Protein AF-A0A8F9TY34-F1 (afdb_monomer_lite)

Sequence (129 aa):
MSSLCPMVASPWADAILIYRRMVMLRLLGRASEAARLEHTAWTPAIAAAHAHGGEDDELAALQHTEDERLATASVVADLVAARLPAAPSQPLVPASSPPPPPARPVGGDINIADMIDSMLAGQRAARTS

pLDDT: mean 78.31, std 17.16, range [40.88, 97.25]

Secondary structure (DSSP, 8-state):
----------TTHHHHHHHHHHHHHHHTT-HHHHHHHIIIIIHHHHHHHHHTT--HHHHHHHHHHHHHHHHHHHHHHHHHHTTS-------------PPPPPPPP------HHHHHHHHHHHHHHTT--

Structure (mmCIF, N/CA/C/O backbone):
data_AF-A0A8F9TY34-F1
#
_entry.id   AF-A0A8F9TY34-F1
#
loop_
_atom_site.group_PDB
_atom_site.id
_atom_site.type_symbol
_atom_site.label_atom_id
_atom_site.label_alt_id
_atom_site.label_comp_id
_atom_site.label_asym_id
_atom_site.label_entity_id
_atom_site.label_seq_id
_atom_site.pdbx_PDB_ins_code
_atom_site.Cartn_x
_atom_site.Cartn_y
_atom_site.Cartn_z
_atom_site.occupancy
_atom_site.B_iso_o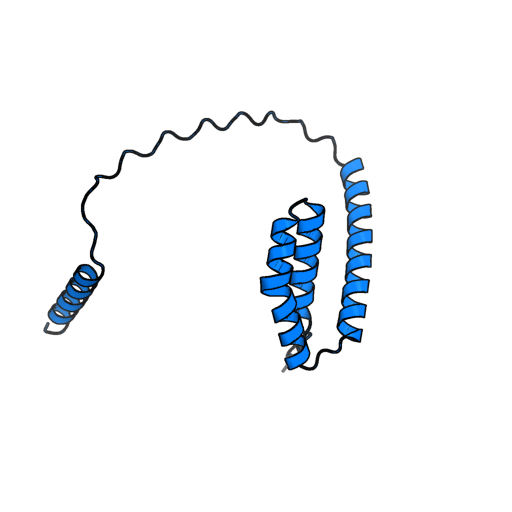r_equiv
_atom_site.auth_seq_id
_atom_site.auth_comp_id
_atom_site.auth_asym_id
_atom_site.auth_atom_id
_atom_site.pdbx_PDB_model_num
ATOM 1 N N . MET A 1 1 ? 30.061 -25.875 -0.868 1.00 46.72 1 MET A N 1
ATOM 2 C CA . MET A 1 1 ? 30.040 -24.452 -1.266 1.00 46.72 1 MET A CA 1
ATOM 3 C C . MET A 1 1 ? 28.627 -24.149 -1.735 1.00 46.72 1 MET A C 1
ATOM 5 O O . MET A 1 1 ? 28.299 -24.438 -2.877 1.00 46.72 1 MET A O 1
ATOM 9 N N . SER A 1 2 ? 27.754 -23.720 -0.823 1.00 48.50 2 SER A N 1
ATOM 10 C CA . SER A 1 2 ? 26.357 -23.426 -1.154 1.00 48.50 2 SER A CA 1
ATOM 11 C C . SER A 1 2 ? 26.295 -22.045 -1.789 1.00 48.50 2 SER A C 1
ATOM 13 O O . SER A 1 2 ? 26.539 -21.042 -1.124 1.00 48.50 2 SER A O 1
ATOM 15 N N . SER A 1 3 ? 26.033 -22.019 -3.091 1.00 47.75 3 SER A N 1
ATOM 16 C CA . SER A 1 3 ? 25.792 -20.798 -3.846 1.00 47.75 3 SER A CA 1
ATOM 17 C C . SER A 1 3 ? 24.466 -20.204 -3.372 1.00 47.75 3 SER A C 1
ATOM 19 O O . SER A 1 3 ? 23.400 -20.720 -3.706 1.00 47.75 3 SER A O 1
ATOM 21 N N . LEU A 1 4 ? 24.527 -19.157 -2.547 1.00 50.56 4 LEU A N 1
ATOM 22 C CA . LEU A 1 4 ? 23.383 -18.293 -2.272 1.00 50.56 4 LEU A CA 1
ATOM 23 C C . LEU A 1 4 ? 23.038 -17.610 -3.597 1.00 50.56 4 LEU A C 1
ATOM 25 O O . LEU A 1 4 ? 23.677 -16.631 -3.977 1.00 50.56 4 LEU A O 1
ATOM 29 N N . CYS A 1 5 ? 22.086 -18.173 -4.345 1.00 40.88 5 CYS A N 1
ATOM 30 C CA . CYS A 1 5 ? 21.474 -17.452 -5.452 1.00 40.88 5 CYS A CA 1
ATOM 31 C C . CYS A 1 5 ? 20.955 -16.127 -4.882 1.00 40.88 5 CYS A C 1
ATOM 33 O O . CYS A 1 5 ? 20.218 -16.168 -3.891 1.00 40.88 5 CYS A O 1
ATOM 35 N N . PRO A 1 6 ? 21.328 -14.965 -5.442 1.00 50.06 6 PRO A N 1
ATOM 36 C CA . PRO A 1 6 ? 20.658 -13.735 -5.073 1.00 50.06 6 PRO A CA 1
ATOM 37 C C . PRO A 1 6 ? 19.182 -13.943 -5.419 1.00 50.06 6 PRO A C 1
ATOM 39 O O . PRO A 1 6 ? 18.849 -14.163 -6.582 1.00 50.06 6 PRO A O 1
ATOM 42 N N . MET A 1 7 ? 18.302 -13.957 -4.412 1.00 54.25 7 MET A N 1
ATOM 43 C CA . MET A 1 7 ? 16.879 -13.743 -4.658 1.00 54.25 7 MET A CA 1
ATOM 44 C C . MET A 1 7 ? 16.814 -12.403 -5.377 1.00 54.25 7 MET A C 1
ATOM 46 O O . MET A 1 7 ? 17.034 -11.363 -4.757 1.00 54.25 7 MET A O 1
ATOM 50 N N . VAL A 1 8 ? 16.609 -12.433 -6.691 1.00 60.19 8 VAL A N 1
ATOM 51 C CA . VAL A 1 8 ? 16.301 -11.225 -7.440 1.00 60.19 8 VAL A CA 1
ATOM 52 C C . VAL A 1 8 ? 14.989 -10.743 -6.842 1.00 60.19 8 VAL A C 1
ATOM 54 O O . VAL A 1 8 ? 13.963 -11.413 -6.965 1.00 60.19 8 VAL A O 1
ATOM 57 N N . ALA A 1 9 ? 15.059 -9.666 -6.063 1.00 73.38 9 ALA A N 1
ATOM 58 C CA . ALA A 1 9 ? 13.879 -9.073 -5.466 1.00 73.38 9 ALA A CA 1
ATOM 59 C C . ALA A 1 9 ? 12.930 -8.688 -6.606 1.00 73.38 9 ALA A C 1
ATOM 61 O O . ALA A 1 9 ? 13.377 -8.114 -7.600 1.00 73.38 9 ALA A O 1
ATOM 62 N N . SER A 1 10 ? 11.648 -9.047 -6.481 1.00 85.38 10 SER A N 1
ATOM 63 C CA . SER A 1 10 ? 10.637 -8.666 -7.472 1.00 85.38 10 SER A CA 1
ATOM 64 C C . SER A 1 10 ? 10.700 -7.150 -7.699 1.00 85.38 10 SER A C 1
ATOM 66 O O . SER A 1 10 ? 10.779 -6.407 -6.712 1.00 85.38 10 SER A O 1
ATOM 68 N N . PRO A 1 11 ? 10.632 -6.677 -8.958 1.00 90.62 11 PRO A N 1
ATOM 69 C CA . PRO A 1 11 ? 10.634 -5.246 -9.260 1.00 90.62 11 PRO A CA 1
ATOM 70 C C . PRO A 1 11 ? 9.462 -4.512 -8.585 1.00 90.62 11 PRO A C 1
ATOM 72 O O . PRO A 1 11 ? 9.547 -3.313 -8.333 1.00 90.62 11 PRO A O 1
ATOM 75 N N . TRP A 1 12 ? 8.401 -5.237 -8.215 1.00 94.00 12 TRP A N 1
ATOM 76 C CA . TRP A 1 12 ? 7.200 -4.712 -7.566 1.00 94.00 12 TRP A CA 1
ATOM 77 C C . TRP A 1 12 ? 7.223 -4.752 -6.037 1.00 94.00 12 TRP A C 1
ATOM 79 O O . TRP A 1 12 ? 6.240 -4.355 -5.409 1.00 94.00 12 TRP A O 1
ATOM 89 N N . ALA A 1 13 ? 8.306 -5.222 -5.409 1.00 91.81 13 ALA A N 1
ATOM 90 C CA . ALA A 1 13 ? 8.358 -5.397 -3.957 1.00 91.81 13 ALA A CA 1
ATOM 91 C C . ALA A 1 13 ? 8.013 -4.102 -3.197 1.00 91.81 13 ALA A C 1
ATOM 93 O O . ALA A 1 13 ? 7.167 -4.112 -2.296 1.00 91.81 13 ALA A O 1
ATOM 94 N N . ASP A 1 14 ? 8.602 -2.978 -3.609 1.00 92.75 14 ASP A N 1
ATOM 95 C CA . ASP A 1 14 ? 8.354 -1.673 -2.993 1.00 92.75 14 ASP A CA 1
ATOM 96 C C . ASP A 1 14 ? 6.933 -1.174 -3.264 1.00 92.75 14 ASP A C 1
ATOM 98 O O . ASP A 1 14 ? 6.253 -0.713 -2.342 1.00 92.75 14 ASP A O 1
ATOM 102 N N . ALA A 1 15 ? 6.450 -1.324 -4.502 1.00 94.25 15 ALA A N 1
ATOM 103 C CA . ALA A 1 15 ? 5.086 -0.961 -4.869 1.00 94.25 15 ALA A CA 1
ATOM 104 C C . ALA A 1 15 ? 4.082 -1.700 -3.970 1.00 94.25 15 ALA A C 1
ATOM 106 O O . ALA A 1 15 ? 3.239 -1.070 -3.333 1.00 94.25 15 ALA A O 1
ATOM 107 N N . ILE A 1 16 ? 4.225 -3.014 -3.796 1.00 93.88 16 ILE A N 1
ATOM 108 C CA . ILE A 1 16 ? 3.305 -3.807 -2.972 1.00 93.88 16 ILE A CA 1
ATOM 109 C C . ILE A 1 16 ? 3.318 -3.398 -1.498 1.00 93.88 16 ILE A C 1
ATOM 111 O O . ILE A 1 16 ? 2.259 -3.327 -0.868 1.00 93.88 16 ILE A O 1
ATOM 115 N N . LEU A 1 17 ? 4.476 -3.064 -0.926 1.00 92.75 17 LEU A N 1
ATOM 116 C CA . LEU A 1 17 ? 4.536 -2.542 0.443 1.00 92.75 17 LEU A CA 1
ATOM 117 C C . LEU A 1 17 ? 3.800 -1.203 0.581 1.00 92.75 17 LEU A C 1
ATOM 119 O O . LEU A 1 17 ? 3.080 -0.982 1.561 1.00 92.75 17 LEU A O 1
ATOM 123 N N . ILE A 1 18 ? 3.951 -0.325 -0.409 1.00 95.56 18 ILE A N 1
ATOM 124 C CA . ILE A 1 18 ? 3.279 0.975 -0.457 1.00 95.56 18 ILE A CA 1
ATOM 125 C C . ILE A 1 18 ? 1.766 0.786 -0.612 1.00 95.56 18 ILE A C 1
ATOM 127 O O . ILE A 1 18 ? 1.006 1.384 0.150 1.00 95.56 18 ILE A O 1
ATOM 131 N N . TYR A 1 19 ? 1.331 -0.101 -1.509 1.00 94.44 19 TYR A N 1
ATOM 132 C CA . TYR A 1 19 ? -0.073 -0.449 -1.715 1.00 94.44 19 TYR A CA 1
ATOM 133 C C . TYR A 1 19 ? -0.732 -0.938 -0.420 1.00 94.44 19 TYR A C 1
ATOM 135 O O . TYR A 1 19 ? -1.720 -0.357 0.036 1.00 94.44 19 TYR A O 1
ATOM 143 N N . ARG A 1 20 ? -0.127 -1.929 0.251 1.00 93.50 20 ARG A N 1
ATOM 144 C CA . ARG A 1 20 ? -0.605 -2.442 1.548 1.00 93.50 20 ARG A CA 1
ATOM 145 C C . ARG A 1 20 ? -0.750 -1.326 2.580 1.00 93.50 20 ARG A C 1
ATOM 147 O O . ARG A 1 20 ? -1.759 -1.242 3.280 1.00 93.50 20 ARG A O 1
ATOM 154 N N . ARG A 1 21 ? 0.246 -0.438 2.671 1.00 95.31 21 ARG A N 1
ATOM 155 C CA . ARG A 1 21 ? 0.209 0.706 3.591 1.00 95.31 21 ARG A CA 1
ATOM 156 C C . ARG A 1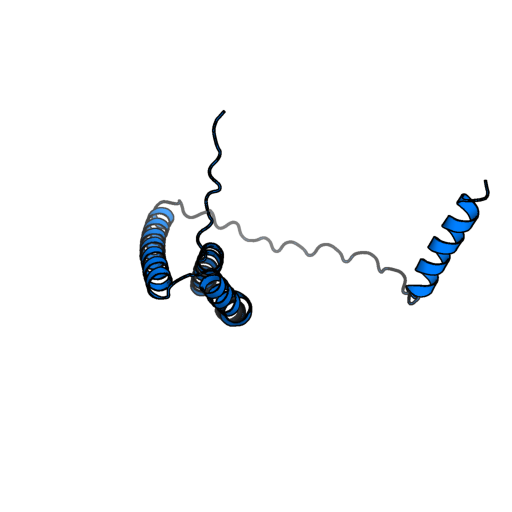 21 ? -0.928 1.670 3.251 1.00 95.31 21 ARG A C 1
ATOM 158 O O . ARG A 1 21 ? -1.599 2.134 4.170 1.00 95.31 21 ARG A O 1
ATOM 165 N N . MET A 1 22 ? -1.162 1.967 1.973 1.00 95.81 22 MET A N 1
ATOM 166 C CA . MET A 1 22 ? -2.279 2.815 1.541 1.00 95.81 22 MET A CA 1
ATOM 167 C C . MET A 1 22 ? -3.622 2.216 1.941 1.00 95.81 22 MET A C 1
ATOM 169 O O . MET A 1 22 ? -4.453 2.931 2.501 1.00 95.81 22 MET A O 1
ATOM 173 N N . VAL A 1 23 ? -3.823 0.916 1.708 1.00 92.56 23 VAL A N 1
ATOM 174 C CA . VAL A 1 23 ? -5.071 0.242 2.086 1.00 92.56 23 VAL A CA 1
ATOM 175 C C . VAL A 1 23 ? -5.280 0.297 3.598 1.00 92.56 23 VAL A C 1
ATOM 177 O O . VAL A 1 23 ? -6.332 0.745 4.049 1.00 92.56 23 VAL A O 1
ATOM 180 N N . MET A 1 24 ? -4.262 -0.036 4.393 1.00 91.50 24 MET A N 1
ATOM 181 C CA . MET A 1 24 ? -4.350 0.051 5.855 1.00 91.50 24 MET A CA 1
ATOM 182 C C . MET A 1 24 ? -4.666 1.469 6.343 1.00 91.50 24 MET A C 1
ATOM 184 O O . MET A 1 24 ? -5.484 1.650 7.240 1.00 91.50 24 MET A O 1
ATOM 188 N N . LEU A 1 25 ? -4.061 2.498 5.745 1.00 95.00 25 LEU A N 1
ATOM 189 C CA . LEU A 1 25 ? -4.365 3.888 6.087 1.00 95.00 25 LEU A CA 1
ATOM 190 C C . LEU A 1 25 ? 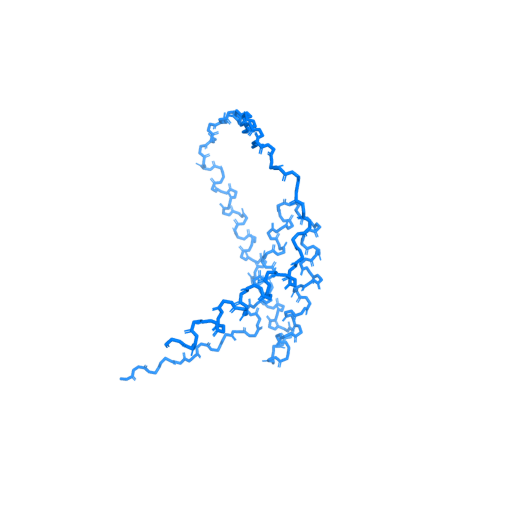-5.818 4.255 5.771 1.00 95.00 25 LEU A C 1
ATOM 192 O O . LEU A 1 25 ? -6.446 4.951 6.569 1.00 95.00 25 LEU A O 1
ATOM 196 N N . ARG A 1 26 ? -6.362 3.775 4.647 1.00 93.75 26 ARG A N 1
ATOM 197 C CA . ARG A 1 26 ? -7.774 3.973 4.288 1.00 93.75 26 ARG A CA 1
ATOM 198 C C . ARG A 1 26 ? -8.701 3.268 5.281 1.00 93.75 26 ARG A C 1
ATOM 200 O O . ARG A 1 26 ? -9.631 3.902 5.767 1.00 93.75 26 ARG A O 1
ATOM 207 N N . LEU A 1 27 ? -8.397 2.024 5.654 1.00 88.56 27 LEU A N 1
ATOM 208 C CA . LEU A 1 27 ? -9.160 1.262 6.654 1.00 88.56 27 LEU A CA 1
ATOM 209 C C . LEU A 1 27 ? -9.162 1.936 8.037 1.00 88.56 27 LEU A C 1
ATOM 211 O O . LEU A 1 27 ? -10.170 1.915 8.733 1.00 88.56 27 LEU A O 1
ATOM 215 N N . LEU A 1 28 ? -8.065 2.599 8.415 1.00 91.62 28 LEU A N 1
ATOM 216 C CA . LEU A 1 28 ? -7.949 3.360 9.666 1.00 91.62 28 LEU A CA 1
ATOM 217 C C . LEU A 1 28 ? -8.549 4.780 9.589 1.00 91.62 28 LEU A C 1
ATOM 219 O O . LEU A 1 28 ? -8.340 5.583 10.499 1.00 91.62 28 LEU A O 1
ATOM 223 N N . GLY A 1 29 ? -9.235 5.138 8.497 1.00 94.69 29 GLY 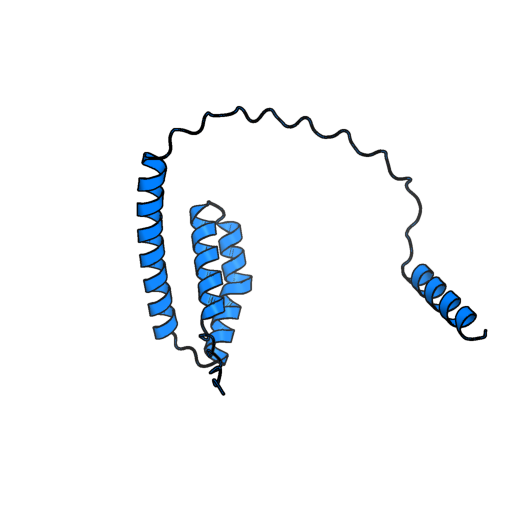A N 1
ATOM 224 C CA . GLY A 1 29 ? -9.836 6.463 8.304 1.00 94.69 29 GLY A CA 1
ATOM 225 C C . GLY A 1 29 ? -8.835 7.587 8.000 1.00 94.69 29 GLY A C 1
ATOM 226 O O . GLY A 1 29 ? -9.202 8.759 7.959 1.00 94.69 29 GLY A O 1
ATOM 227 N N . ARG A 1 30 ? -7.562 7.266 7.743 1.00 97.25 30 ARG A N 1
ATOM 228 C CA . ARG A 1 30 ? -6.495 8.230 7.427 1.00 97.25 30 ARG A CA 1
ATOM 229 C C . ARG A 1 30 ? -6.394 8.492 5.920 1.00 97.25 30 ARG A C 1
ATOM 231 O O . ARG A 1 30 ? -5.320 8.374 5.329 1.00 97.25 30 ARG A O 1
ATOM 238 N N . ALA A 1 31 ? -7.507 8.874 5.295 1.00 95.06 31 ALA A N 1
ATOM 239 C CA . ALA A 1 31 ? -7.603 9.041 3.842 1.00 95.06 31 ALA A CA 1
ATOM 240 C C . ALA A 1 31 ? -6.599 10.063 3.272 1.00 95.06 31 ALA A C 1
ATOM 242 O O . ALA A 1 31 ? -5.969 9.800 2.250 1.00 95.06 31 ALA A O 1
ATOM 243 N N . SER A 1 32 ? -6.376 11.186 3.960 1.00 96.94 32 SER A N 1
ATOM 244 C CA . SER A 1 32 ? -5.434 12.232 3.526 1.00 96.94 32 SER A CA 1
ATOM 245 C C . SER A 1 32 ? -3.981 11.743 3.506 1.00 96.94 32 SER A C 1
ATOM 247 O O . SER A 1 32 ? -3.203 12.115 2.633 1.00 96.94 32 SER A O 1
ATOM 249 N N . GLU A 1 33 ? -3.613 10.887 4.464 1.00 96.50 33 GLU A N 1
ATOM 250 C CA . GLU A 1 33 ? -2.290 10.259 4.515 1.00 96.50 33 GLU A CA 1
ATOM 251 C C . GLU A 1 33 ? -2.115 9.270 3.361 1.00 96.50 33 GLU A C 1
ATOM 253 O O . GLU A 1 33 ? -1.069 9.263 2.717 1.00 96.50 33 GLU A O 1
ATOM 258 N N . ALA A 1 34 ? -3.144 8.461 3.085 1.00 96.75 34 ALA A N 1
ATOM 259 C CA . ALA A 1 34 ? -3.135 7.521 1.970 1.00 96.75 34 ALA A CA 1
ATOM 260 C C . ALA A 1 34 ? -3.002 8.248 0.623 1.00 96.75 34 ALA A C 1
ATOM 262 O O . ALA A 1 34 ? -2.165 7.859 -0.184 1.00 96.75 34 ALA A O 1
ATOM 263 N N . ALA A 1 35 ? -3.754 9.336 0.421 1.00 95.06 35 ALA A N 1
ATOM 264 C CA . ALA A 1 35 ? -3.670 10.162 -0.784 1.00 95.06 35 ALA A CA 1
ATOM 265 C C . ALA A 1 35 ? -2.284 10.805 -0.945 1.00 95.06 35 ALA A C 1
ATOM 267 O O . ALA A 1 35 ? -1.726 10.836 -2.038 1.00 95.06 35 ALA A O 1
ATOM 268 N N . ARG A 1 36 ? -1.671 11.270 0.153 1.00 96.88 36 ARG A N 1
ATOM 269 C CA . ARG A 1 36 ? -0.292 11.769 0.094 1.00 96.88 36 ARG A CA 1
ATOM 270 C C . ARG A 1 36 ? 0.669 10.665 -0.342 1.00 96.88 36 ARG A C 1
ATOM 272 O O . ARG A 1 36 ? 1.487 10.901 -1.222 1.00 96.88 36 ARG A O 1
ATOM 279 N N . LEU A 1 37 ? 0.550 9.473 0.244 1.00 96.50 37 LEU A N 1
ATOM 280 C CA . LEU A 1 37 ? 1.405 8.329 -0.081 1.00 96.50 37 LEU A CA 1
ATOM 281 C C . LEU A 1 37 ? 1.269 7.901 -1.554 1.00 96.50 37 LEU A C 1
ATOM 283 O O . LEU A 1 37 ? 2.271 7.568 -2.186 1.00 96.50 37 LEU A O 1
ATOM 287 N N . GLU A 1 38 ? 0.050 7.967 -2.095 1.00 94.19 38 GLU A N 1
ATOM 288 C CA . GLU A 1 38 ? -0.259 7.701 -3.503 1.00 94.19 38 GLU A CA 1
ATOM 289 C C . GLU A 1 38 ? 0.556 8.602 -4.440 1.00 94.19 38 GLU A C 1
ATOM 291 O O . GLU A 1 38 ? 1.208 8.137 -5.371 1.00 94.19 38 GLU A O 1
ATOM 296 N N . HIS A 1 39 ? 0.618 9.897 -4.142 1.00 92.69 39 HIS A N 1
ATOM 297 C CA . HIS A 1 39 ? 1.363 10.838 -4.975 1.00 92.69 39 HIS A CA 1
ATOM 298 C C . HIS A 1 39 ? 2.875 10.813 -4.725 1.00 92.69 39 HIS A C 1
ATOM 300 O O . HIS A 1 39 ? 3.652 10.998 -5.658 1.00 92.69 39 HIS A O 1
ATOM 306 N N . THR A 1 40 ? 3.315 10.609 -3.479 1.00 96.38 40 THR A N 1
ATOM 307 C CA . THR A 1 40 ? 4.736 10.767 -3.121 1.00 96.38 40 THR A CA 1
ATOM 308 C C . THR A 1 40 ? 5.562 9.495 -3.246 1.00 96.38 40 THR A C 1
ATOM 310 O O . THR A 1 40 ? 6.780 9.590 -3.341 1.00 96.38 40 THR A O 1
ATOM 313 N N . ALA A 1 41 ? 4.940 8.316 -3.167 1.00 95.94 41 ALA A N 1
ATOM 314 C CA . ALA A 1 41 ? 5.663 7.046 -3.083 1.00 95.94 41 ALA A CA 1
ATOM 315 C C . ALA A 1 41 ? 5.150 6.000 -4.076 1.00 95.94 41 ALA A C 1
ATOM 317 O O . ALA A 1 41 ? 5.959 5.326 -4.705 1.00 95.94 41 ALA A O 1
ATOM 318 N N . TRP A 1 42 ? 3.833 5.894 -4.264 1.00 95.00 42 TRP A N 1
ATOM 319 C CA . TRP A 1 42 ? 3.250 4.890 -5.157 1.00 95.00 42 TRP A CA 1
ATOM 320 C C . TRP A 1 42 ? 3.603 5.131 -6.627 1.00 95.00 42 TRP A C 1
ATOM 322 O O . TRP A 1 42 ? 4.174 4.244 -7.258 1.00 95.00 42 TRP A O 1
ATOM 332 N N . THR A 1 43 ? 3.370 6.339 -7.154 1.00 94.12 43 THR A N 1
ATOM 333 C CA . THR A 1 43 ? 3.734 6.659 -8.546 1.00 94.12 43 THR A CA 1
ATOM 334 C C . THR A 1 43 ? 5.236 6.467 -8.830 1.00 94.12 43 THR A C 1
ATOM 336 O O . THR A 1 43 ? 5.563 5.812 -9.821 1.00 94.12 43 THR A O 1
ATOM 339 N N . PRO A 1 44 ? 6.172 6.949 -7.980 1.00 95.25 44 PRO A N 1
ATOM 340 C CA . PRO A 1 44 ? 7.597 6.663 -8.158 1.00 95.25 44 PRO A CA 1
ATOM 341 C C . PRO A 1 44 ? 7.953 5.174 -8.104 1.00 95.25 44 PRO A C 1
ATOM 343 O O . PRO A 1 44 ? 8.803 4.735 -8.872 1.00 95.25 44 PRO A O 1
ATOM 346 N N . ALA A 1 45 ? 7.315 4.394 -7.226 1.00 94.56 45 ALA A N 1
ATOM 347 C CA . ALA A 1 45 ? 7.588 2.965 -7.103 1.00 94.56 45 ALA A CA 1
ATOM 348 C C . ALA A 1 45 ? 7.133 2.175 -8.338 1.00 94.56 45 ALA A C 1
ATOM 350 O O . ALA A 1 45 ? 7.865 1.299 -8.788 1.00 94.56 45 ALA A O 1
ATOM 351 N N . ILE A 1 46 ? 5.984 2.522 -8.930 1.00 95.56 46 ILE A N 1
ATOM 352 C CA . ILE A 1 46 ? 5.550 1.946 -10.214 1.00 95.56 46 ILE A CA 1
ATOM 353 C C . ILE A 1 46 ? 6.556 2.283 -11.317 1.00 95.56 46 ILE A C 1
ATOM 355 O O . ILE A 1 46 ? 7.017 1.400 -12.036 1.00 95.56 46 ILE A O 1
ATOM 359 N N . ALA A 1 47 ? 6.943 3.557 -11.432 1.00 95.25 47 ALA A N 1
ATOM 360 C CA . ALA A 1 47 ? 7.908 3.981 -12.443 1.00 95.25 47 ALA A CA 1
ATOM 361 C C . ALA A 1 47 ? 9.260 3.261 -12.283 1.00 95.25 47 ALA A C 1
ATOM 363 O O . ALA A 1 47 ? 9.866 2.849 -13.273 1.00 95.25 47 ALA A O 1
ATOM 364 N N . ALA A 1 48 ? 9.716 3.070 -11.042 1.00 94.38 48 ALA A N 1
ATOM 365 C CA . ALA A 1 48 ? 10.919 2.308 -10.741 1.00 94.38 48 ALA A CA 1
ATOM 366 C C . ALA A 1 48 ? 10.772 0.829 -11.127 1.00 94.38 48 ALA A C 1
ATOM 368 O O . ALA A 1 48 ? 11.686 0.283 -11.738 1.00 94.38 48 ALA A O 1
ATOM 369 N N . ALA A 1 49 ? 9.639 0.190 -10.833 1.00 94.69 49 ALA A N 1
ATOM 370 C CA . ALA A 1 49 ? 9.394 -1.201 -11.203 1.00 94.69 49 ALA A CA 1
ATOM 371 C C . ALA A 1 49 ? 9.433 -1.405 -12.726 1.00 94.69 49 ALA A C 1
ATOM 373 O O . ALA A 1 49 ? 10.131 -2.298 -13.208 1.00 94.69 49 ALA A O 1
ATOM 374 N N . HIS A 1 50 ? 8.799 -0.516 -13.497 1.00 95.94 50 HIS A N 1
ATOM 375 C CA . HIS A 1 50 ? 8.885 -0.542 -14.960 1.00 95.94 50 HIS A CA 1
ATOM 376 C C . HIS A 1 50 ? 10.308 -0.343 -15.477 1.00 95.94 50 HIS A C 1
ATOM 378 O O . HIS A 1 50 ? 10.729 -1.032 -16.404 1.00 95.94 50 HI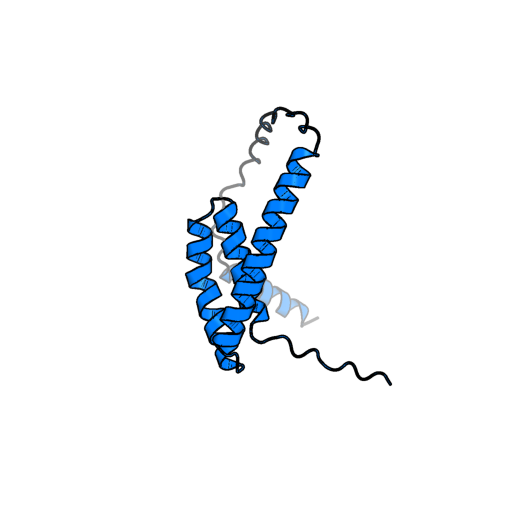S A O 1
ATOM 384 N N . ALA A 1 51 ? 11.085 0.552 -14.859 1.00 94.50 51 ALA A N 1
ATOM 385 C CA . ALA A 1 51 ? 12.489 0.742 -15.221 1.00 94.50 51 ALA A CA 1
ATOM 386 C C . ALA A 1 51 ? 13.340 -0.529 -15.007 1.00 94.50 51 ALA A C 1
ATOM 388 O O . ALA A 1 51 ? 14.383 -0.676 -15.640 1.00 94.50 51 ALA A O 1
ATOM 389 N N . HIS A 1 52 ? 12.881 -1.455 -14.158 1.00 92.31 52 HIS A N 1
ATOM 390 C CA . HIS A 1 52 ? 13.503 -2.758 -13.906 1.00 92.31 52 HIS A CA 1
ATOM 391 C C . HIS A 1 52 ? 12.796 -3.919 -14.631 1.00 92.31 52 HIS A C 1
ATOM 393 O O . HIS A 1 52 ? 13.056 -5.079 -14.316 1.00 92.31 52 HIS A O 1
ATOM 399 N N . GLY A 1 53 ? 11.935 -3.624 -15.611 1.00 91.31 53 GLY A N 1
ATOM 400 C CA . GLY A 1 53 ? 11.279 -4.630 -16.451 1.00 91.31 53 GLY A CA 1
ATOM 401 C C . GLY A 1 53 ? 9.983 -5.209 -15.884 1.00 91.31 53 GLY A C 1
ATOM 402 O O . GLY A 1 53 ? 9.548 -6.250 -16.361 1.00 91.31 53 GLY A O 1
ATOM 403 N N . GLY A 1 54 ? 9.373 -4.570 -14.882 1.00 92.31 54 GLY A N 1
ATOM 404 C CA . GLY A 1 54 ? 8.047 -4.949 -14.396 1.00 92.31 54 GLY A CA 1
ATOM 405 C C . GLY A 1 54 ? 6.950 -4.672 -15.430 1.00 92.31 54 GLY A C 1
ATOM 406 O O . GLY A 1 54 ? 6.924 -3.603 -16.048 1.00 92.31 54 GLY A O 1
ATOM 407 N N . GLU A 1 55 ? 6.024 -5.619 -15.577 1.00 93.94 55 GLU A N 1
ATOM 408 C CA . GLU A 1 55 ? 4.870 -5.531 -16.481 1.00 93.94 55 GLU A CA 1
ATOM 409 C C . GLU A 1 55 ? 3.578 -5.185 -15.720 1.00 93.94 55 GLU A C 1
ATOM 411 O O . GLU A 1 55 ? 3.375 -5.629 -14.589 1.00 93.94 55 GLU A O 1
ATOM 416 N N . ASP A 1 56 ? 2.680 -4.410 -16.337 1.00 91.38 56 ASP A N 1
ATOM 417 C CA . ASP A 1 56 ? 1.414 -3.988 -15.708 1.00 91.38 56 ASP A CA 1
ATOM 418 C C . ASP A 1 56 ? 0.521 -5.172 -15.306 1.00 91.38 56 ASP A C 1
ATOM 420 O O . ASP A 1 56 ? -0.131 -5.132 -14.261 1.00 91.38 56 ASP A O 1
ATOM 424 N N . ASP A 1 57 ? 0.523 -6.250 -16.095 1.00 94.00 57 ASP A N 1
ATOM 425 C CA . ASP A 1 57 ? -0.237 -7.468 -15.794 1.00 94.00 57 ASP A CA 1
ATOM 426 C C . ASP A 1 57 ? 0.267 -8.146 -14.508 1.00 94.00 57 ASP A C 1
ATOM 428 O O . ASP A 1 57 ? -0.527 -8.666 -13.718 1.00 94.00 57 ASP A O 1
ATOM 432 N N . GLU A 1 58 ? 1.580 -8.093 -14.249 1.00 90.69 58 GLU A N 1
ATOM 433 C CA . GLU A 1 58 ? 2.177 -8.584 -13.004 1.00 90.69 58 GLU A CA 1
ATOM 434 C C . GLU A 1 58 ? 1.719 -7.726 -11.818 1.00 90.69 58 GLU A C 1
ATOM 436 O O . GLU A 1 58 ? 1.302 -8.263 -10.788 1.00 90.69 58 GLU A O 1
ATOM 441 N N . LEU A 1 59 ? 1.720 -6.396 -11.969 1.00 91.94 59 LEU A N 1
ATOM 442 C CA . LEU A 1 59 ? 1.214 -5.483 -10.944 1.00 91.94 59 LEU A CA 1
ATOM 443 C C . LEU A 1 59 ? -0.265 -5.743 -10.633 1.00 91.94 59 LEU A C 1
ATOM 445 O O . LEU A 1 59 ? -0.631 -5.831 -9.460 1.00 91.94 59 LEU A O 1
ATOM 449 N N . ALA A 1 60 ? -1.104 -5.891 -11.659 1.00 92.62 60 ALA A N 1
ATOM 450 C CA . ALA A 1 60 ? -2.530 -6.156 -11.497 1.00 92.62 60 ALA A CA 1
ATOM 451 C C . ALA A 1 60 ? -2.778 -7.491 -10.773 1.00 92.62 60 ALA A C 1
ATOM 453 O O . ALA A 1 60 ? -3.586 -7.553 -9.843 1.00 92.62 60 ALA A O 1
ATOM 454 N N . ALA A 1 61 ? -2.042 -8.547 -11.134 1.00 92.94 61 ALA A N 1
ATOM 455 C CA . ALA A 1 61 ? -2.120 -9.844 -10.464 1.00 92.94 61 ALA A CA 1
ATOM 456 C C . ALA A 1 61 ? -1.687 -9.766 -8.989 1.00 92.94 61 ALA A C 1
ATOM 458 O O . ALA A 1 61 ? -2.320 -10.364 -8.111 1.00 92.94 61 ALA A O 1
ATOM 459 N N . LEU A 1 62 ? -0.633 -9.000 -8.693 1.00 90.88 62 LEU A N 1
ATOM 460 C CA . LEU A 1 62 ? -0.169 -8.791 -7.324 1.00 90.88 62 LEU A CA 1
ATOM 461 C C . LEU A 1 62 ? -1.169 -7.968 -6.502 1.00 90.88 62 LEU A C 1
ATOM 463 O O . LEU A 1 62 ? -1.437 -8.320 -5.355 1.00 90.88 62 LEU A O 1
ATOM 467 N N . GLN A 1 63 ? -1.756 -6.913 -7.071 1.00 92.38 63 GLN A N 1
ATOM 468 C CA . GLN A 1 63 ? -2.811 -6.137 -6.412 1.00 92.38 63 GLN A CA 1
ATOM 469 C C . GLN A 1 63 ? -4.029 -7.003 -6.102 1.00 92.38 63 GLN A C 1
ATOM 471 O O . GLN A 1 63 ? -4.504 -6.990 -4.970 1.00 92.38 63 GLN A O 1
ATOM 476 N N . HIS A 1 64 ? -4.472 -7.816 -7.063 1.00 93.19 64 HIS A N 1
ATOM 477 C CA . HIS A 1 64 ? -5.578 -8.746 -6.865 1.00 93.19 64 HIS A CA 1
ATOM 478 C C . HIS A 1 64 ? -5.292 -9.740 -5.732 1.00 93.19 64 HIS A C 1
ATOM 480 O O . HIS A 1 64 ? -6.113 -9.920 -4.834 1.00 93.19 64 HIS A O 1
ATOM 486 N N . THR A 1 65 ? -4.088 -10.317 -5.720 1.00 92.69 65 THR A N 1
ATOM 487 C CA . THR A 1 65 ? -3.643 -11.213 -4.643 1.00 92.69 65 THR A CA 1
ATOM 488 C C . THR A 1 65 ? -3.673 -10.505 -3.285 1.00 92.69 65 THR A C 1
ATOM 490 O O . THR A 1 65 ? -4.064 -11.088 -2.273 1.00 92.69 65 THR A O 1
ATOM 493 N N . GLU A 1 66 ? -3.264 -9.239 -3.223 1.00 90.19 66 GLU A N 1
ATOM 494 C CA . GLU A 1 66 ? -3.304 -8.469 -1.981 1.00 90.19 66 GLU A CA 1
ATOM 495 C C . GLU A 1 66 ? -4.722 -8.116 -1.540 1.00 90.19 66 GLU A C 1
ATOM 497 O O . GLU A 1 66 ? -5.003 -8.201 -0.344 1.00 90.19 66 GLU A O 1
ATOM 502 N N . ASP A 1 67 ? -5.627 -7.807 -2.464 1.00 89.50 67 ASP A N 1
ATOM 503 C CA . ASP A 1 67 ? -7.044 -7.597 -2.162 1.00 89.50 67 ASP A CA 1
ATOM 504 C C . ASP A 1 67 ? -7.678 -8.846 -1.538 1.00 89.50 67 ASP A C 1
ATOM 506 O O . ASP A 1 67 ? -8.359 -8.754 -0.513 1.00 89.50 67 ASP A O 1
ATOM 510 N N . GLU A 1 68 ? -7.390 -10.036 -2.074 1.00 92.12 68 GLU A N 1
ATOM 511 C CA . GLU A 1 68 ? -7.848 -11.305 -1.495 1.00 92.12 68 GLU A CA 1
ATOM 512 C C . GLU A 1 68 ? -7.275 -11.543 -0.090 1.00 92.12 68 GLU A C 1
ATOM 514 O O . GLU A 1 68 ? -7.987 -11.961 0.835 1.00 92.12 68 GLU A O 1
ATOM 519 N N . ARG A 1 69 ? -5.984 -11.246 0.106 1.00 89.44 69 ARG A N 1
ATOM 520 C CA . ARG A 1 69 ? -5.333 -11.363 1.419 1.00 89.44 69 ARG A CA 1
ATOM 521 C C . ARG A 1 69 ? -5.928 -10.392 2.429 1.00 89.44 69 ARG A C 1
ATOM 523 O O . ARG A 1 69 ? -6.125 -10.773 3.582 1.00 89.44 69 ARG A O 1
ATOM 530 N N . LEU A 1 70 ? -6.231 -9.167 2.014 1.00 85.44 70 LEU A N 1
ATOM 531 C CA . LEU A 1 70 ? -6.849 -8.143 2.850 1.00 85.44 70 LEU A CA 1
ATOM 532 C C . LEU A 1 70 ? -8.290 -8.507 3.215 1.00 85.44 70 LEU A C 1
ATOM 534 O O . LEU A 1 70 ? -8.655 -8.412 4.387 1.00 85.44 70 LEU A O 1
ATOM 538 N N . ALA A 1 71 ? -9.079 -8.995 2.256 1.00 86.81 71 ALA A N 1
ATOM 539 C CA . ALA A 1 71 ? -10.425 -9.500 2.512 1.00 86.81 71 ALA A CA 1
ATOM 540 C C . ALA A 1 71 ? -10.399 -10.648 3.534 1.00 86.81 71 ALA A C 1
ATOM 542 O O . ALA A 1 71 ? -11.140 -10.634 4.519 1.00 86.81 71 ALA A O 1
ATOM 543 N N . THR A 1 72 ? -9.474 -11.597 3.362 1.00 89.25 72 THR A N 1
ATOM 544 C CA . THR A 1 72 ? -9.275 -12.706 4.306 1.00 89.25 72 THR A CA 1
ATOM 545 C C . THR A 1 72 ? -8.864 -12.198 5.689 1.00 89.25 72 THR A C 1
ATOM 547 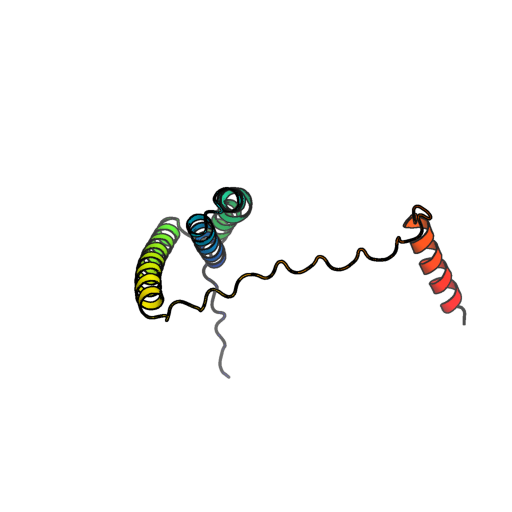O O . THR A 1 72 ? -9.421 -12.625 6.701 1.00 89.25 72 THR A O 1
ATOM 550 N N . ALA A 1 73 ? -7.916 -11.259 5.753 1.00 86.19 73 ALA A N 1
ATOM 551 C CA . ALA A 1 73 ? -7.451 -10.677 7.007 1.00 86.19 73 ALA A CA 1
ATOM 552 C C . ALA A 1 73 ? -8.568 -9.929 7.751 1.00 86.19 73 ALA A C 1
ATOM 554 O O . ALA A 1 73 ? -8.630 -10.023 8.975 1.00 86.19 73 ALA A O 1
ATOM 555 N N . SER A 1 74 ? -9.468 -9.248 7.035 1.00 83.00 74 SER A N 1
ATOM 556 C CA . SER A 1 74 ? -10.637 -8.585 7.627 1.00 83.00 74 SER A CA 1
ATOM 557 C C . SER A 1 74 ? -11.565 -9.592 8.305 1.00 83.00 74 SER A C 1
ATOM 559 O O . SER A 1 74 ? -11.918 -9.412 9.466 1.00 83.00 74 SER A O 1
ATOM 561 N N . VAL A 1 75 ? -11.893 -10.697 7.628 1.00 86.25 75 VAL A N 1
ATOM 562 C CA . VAL A 1 75 ? -12.741 -11.757 8.201 1.00 86.25 75 VAL A CA 1
ATOM 563 C C . VAL A 1 75 ? -12.090 -12.380 9.437 1.00 86.25 75 VAL A C 1
ATOM 565 O O . VAL A 1 75 ? -12.751 -12.608 10.451 1.00 86.25 75 VAL A O 1
ATOM 568 N N . VAL A 1 76 ? -10.780 -12.642 9.382 1.00 86.75 76 VAL A N 1
ATOM 569 C CA . VAL A 1 76 ? -10.033 -13.166 10.534 1.00 86.75 76 VAL A CA 1
ATOM 570 C C . VAL A 1 76 ? -10.030 -12.161 11.687 1.00 86.75 76 VAL A C 1
ATOM 572 O O . VAL A 1 76 ? -10.230 -12.562 12.832 1.00 86.75 76 VAL A O 1
ATOM 575 N N . ALA A 1 77 ? -9.840 -10.870 11.407 1.00 84.19 77 ALA A N 1
ATOM 576 C CA . ALA A 1 77 ? -9.873 -9.822 12.421 1.00 84.19 77 ALA A CA 1
ATOM 577 C C . ALA A 1 77 ? -11.240 -9.750 13.118 1.00 84.19 77 ALA A C 1
ATOM 579 O O . ALA A 1 77 ? -11.274 -9.697 14.346 1.00 84.19 77 ALA A O 1
ATOM 580 N N . ASP A 1 78 ? -12.343 -9.845 12.372 1.00 83.69 78 ASP A N 1
ATOM 581 C CA . ASP A 1 78 ? -13.700 -9.857 12.932 1.00 83.69 78 ASP A CA 1
ATOM 582 C C . ASP A 1 78 ? -13.949 -11.093 13.811 1.00 83.69 78 ASP A C 1
ATOM 584 O O . ASP A 1 78 ? -14.471 -10.988 14.926 1.00 83.69 78 ASP A O 1
ATOM 588 N N . LEU A 1 79 ? -13.517 -12.274 13.354 1.00 87.44 79 LEU A N 1
ATOM 589 C CA . LEU A 1 79 ? -13.610 -13.515 14.128 1.00 87.44 79 LEU A CA 1
ATOM 590 C C . LEU A 1 79 ? -12.799 -13.443 15.425 1.00 87.44 79 LEU A C 1
ATOM 592 O O . LEU A 1 79 ? -13.265 -13.903 16.467 1.00 87.44 79 LEU A O 1
ATOM 596 N N . VAL A 1 80 ? -11.594 -12.871 15.376 1.00 86.38 80 VAL A N 1
ATOM 597 C CA . VAL A 1 80 ? -10.748 -12.685 16.560 1.00 86.38 80 VAL A CA 1
ATOM 598 C C . VAL A 1 80 ? -11.359 -11.643 17.495 1.00 86.38 80 VAL A C 1
ATOM 600 O O . VAL A 1 80 ? -11.451 -11.901 18.693 1.00 86.38 80 VAL A O 1
ATOM 603 N N . ALA A 1 81 ? -11.845 -10.514 16.977 1.00 83.94 81 ALA A N 1
ATOM 604 C CA . ALA A 1 81 ? -12.496 -9.469 17.766 1.00 83.94 81 ALA A CA 1
ATOM 605 C C . ALA A 1 81 ? -13.720 -10.000 18.529 1.00 83.94 81 ALA A C 1
ATOM 607 O O . ALA A 1 81 ? -13.894 -9.678 19.701 1.00 83.94 81 ALA A O 1
ATOM 608 N N . ALA A 1 82 ? -14.510 -10.886 17.914 1.00 81.06 82 ALA A N 1
ATOM 609 C CA . ALA A 1 82 ? -15.647 -11.541 18.564 1.00 81.06 82 ALA A CA 1
ATOM 610 C C . ALA A 1 82 ? -15.252 -12.537 19.675 1.00 81.06 82 ALA A C 1
ATOM 612 O O . ALA A 1 82 ? -16.092 -12.922 20.490 1.00 81.06 82 ALA A O 1
ATOM 613 N N . ARG A 1 83 ? -13.995 -13.000 19.697 1.00 81.19 83 ARG A N 1
ATOM 614 C CA . ARG A 1 83 ? -13.473 -13.973 20.674 1.00 81.19 83 ARG A CA 1
ATOM 615 C C . ARG A 1 83 ? -12.600 -13.345 21.749 1.00 81.19 83 ARG A C 1
ATOM 617 O O . ARG A 1 83 ? -12.357 -13.989 22.770 1.00 81.19 83 ARG A O 1
ATOM 624 N N . LEU A 1 84 ? -12.130 -12.121 21.535 1.00 76.69 84 LEU A N 1
ATOM 625 C CA . LEU A 1 84 ? -11.429 -11.378 22.562 1.00 76.69 84 LEU A CA 1
ATOM 626 C C . LEU A 1 84 ? -12.446 -10.976 23.639 1.00 76.69 84 LEU A C 1
ATOM 628 O O . LEU A 1 84 ? -13.472 -10.376 23.311 1.00 76.69 84 LEU A O 1
ATOM 632 N N . PRO A 1 85 ? -12.203 -11.304 24.922 1.00 71.44 85 PRO A N 1
ATOM 633 C CA . PRO A 1 85 ? -13.012 -10.739 25.989 1.00 71.44 85 PRO A CA 1
ATOM 634 C C . PRO A 1 85 ? -12.943 -9.221 25.851 1.00 71.44 85 PRO A C 1
ATOM 636 O O . PRO A 1 85 ? -11.856 -8.690 25.605 1.00 71.44 85 PRO A O 1
ATOM 639 N N . ALA A 1 86 ? -14.089 -8.540 25.969 1.00 64.56 86 ALA A N 1
ATOM 640 C CA . ALA A 1 86 ? -14.136 -7.085 25.979 1.00 64.56 86 ALA A CA 1
ATOM 641 C C . ALA A 1 86 ? -13.046 -6.607 26.939 1.00 64.56 86 ALA A C 1
ATOM 643 O O . ALA A 1 86 ? -13.108 -6.901 28.137 1.00 64.56 86 ALA A O 1
ATOM 644 N N . ALA A 1 87 ? -11.996 -5.985 26.392 1.00 63.31 87 ALA A N 1
ATOM 645 C CA . ALA A 1 87 ? -10.912 -5.484 27.213 1.00 63.31 87 ALA A CA 1
ATOM 646 C C . ALA A 1 87 ? -11.571 -4.612 28.285 1.00 63.31 87 ALA A C 1
ATOM 648 O O . ALA A 1 87 ? -12.444 -3.813 27.925 1.00 63.31 87 ALA A O 1
ATOM 649 N N . PRO A 1 88 ? -11.248 -4.787 29.581 1.00 57.53 88 PRO A N 1
ATOM 650 C CA . PRO A 1 88 ? -11.776 -3.887 30.584 1.00 57.53 88 PRO A CA 1
ATOM 651 C C . PRO A 1 88 ? -11.430 -2.488 30.101 1.00 57.53 88 PRO A C 1
ATOM 653 O O . PRO A 1 88 ? -10.254 -2.194 29.873 1.00 57.53 88 PRO A O 1
ATOM 656 N N . SER A 1 89 ? -12.462 -1.679 29.860 1.00 55.84 89 SER A N 1
ATOM 657 C CA . SER A 1 89 ? -12.339 -0.269 29.536 1.00 55.84 89 SER A CA 1
ATOM 658 C C . SER A 1 89 ? -11.636 0.373 30.718 1.00 55.84 89 SER A C 1
ATOM 660 O O . SER A 1 89 ? -12.281 0.856 31.645 1.00 55.84 89 SER A O 1
ATOM 662 N N . GLN A 1 90 ? -10.307 0.299 30.754 1.00 55.41 90 GLN A N 1
ATOM 663 C CA . GLN A 1 90 ? -9.550 1.116 31.666 1.00 55.41 90 GLN A CA 1
ATOM 664 C C . GLN A 1 90 ? -9.883 2.536 31.234 1.00 55.41 90 GLN A C 1
ATOM 666 O O . GLN A 1 90 ? -9.655 2.874 30.066 1.00 55.41 90 GLN A O 1
ATOM 671 N N . PRO A 1 91 ? -10.492 3.353 32.106 1.00 54.50 91 PRO A N 1
ATOM 672 C CA . PRO A 1 91 ? -10.583 4.761 31.806 1.00 54.50 91 PRO A CA 1
ATOM 673 C C . PRO A 1 91 ? -9.154 5.208 31.510 1.00 54.50 91 PRO A C 1
ATOM 675 O O . PRO A 1 91 ? -8.256 4.979 32.326 1.00 54.50 91 PRO A O 1
ATOM 678 N N . LEU A 1 92 ? -8.933 5.792 30.328 1.00 56.09 92 LEU A N 1
ATOM 679 C CA . LEU A 1 92 ? -7.768 6.631 30.123 1.00 56.09 92 LEU A CA 1
ATOM 680 C C . LEU A 1 92 ? -7.895 7.725 31.175 1.00 56.09 92 LEU A C 1
ATOM 682 O O . LEU A 1 92 ? -8.605 8.711 30.989 1.00 56.09 92 LEU A O 1
ATOM 686 N N . VAL A 1 93 ? -7.258 7.505 32.322 1.00 55.41 93 VAL A N 1
ATOM 687 C CA . VAL A 1 93 ? -6.929 8.576 33.241 1.00 55.41 93 VAL A CA 1
ATOM 688 C C . VAL A 1 93 ? -6.200 9.577 32.351 1.00 55.41 93 VAL A C 1
ATOM 690 O O . VAL A 1 93 ? -5.218 9.175 31.715 1.00 55.41 93 VAL A O 1
ATOM 693 N N . PRO A 1 94 ? -6.694 10.816 32.186 1.00 50.50 94 PRO A N 1
ATOM 694 C CA . PRO A 1 94 ? -5.944 11.809 31.445 1.00 50.50 94 PRO A CA 1
ATOM 695 C C . PRO A 1 94 ? -4.575 11.855 32.104 1.00 50.50 94 PRO A C 1
ATOM 697 O O . PRO A 1 94 ? -4.474 12.122 33.302 1.00 50.50 94 PRO A O 1
ATOM 700 N N . ALA A 1 95 ? -3.544 11.474 31.350 1.00 53.62 95 ALA A N 1
ATOM 701 C CA . ALA A 1 95 ? -2.178 11.598 31.802 1.00 53.62 95 ALA A CA 1
ATOM 702 C C . ALA A 1 95 ? -2.008 13.078 32.127 1.00 53.62 95 ALA A C 1
ATOM 704 O O . ALA A 1 95 ? -2.005 13.911 31.220 1.00 53.62 95 ALA A O 1
ATOM 705 N N . SER A 1 96 ? -1.993 13.398 33.423 1.00 54.28 96 SER A N 1
ATOM 706 C CA . SER A 1 96 ? -1.693 14.728 33.920 1.00 54.28 96 SER A CA 1
ATOM 707 C C . SER A 1 96 ? -0.467 15.194 33.162 1.00 54.28 96 SER A C 1
ATOM 709 O O . SER A 1 96 ? 0.575 14.535 33.221 1.00 54.28 96 SER A O 1
ATOM 711 N N . SER A 1 97 ? -0.636 16.260 32.380 1.00 54.03 97 SER A N 1
ATOM 712 C CA . SER A 1 97 ? 0.434 16.853 31.595 1.00 54.03 97 SER A CA 1
ATOM 713 C C . SER A 1 97 ? 1.693 16.915 32.460 1.00 54.03 97 SER A C 1
ATOM 715 O O . SER A 1 97 ? 1.608 17.408 33.592 1.00 54.03 97 SER A O 1
ATOM 717 N N . PRO A 1 98 ? 2.845 16.403 31.992 1.00 60.59 98 PRO A N 1
ATOM 718 C CA . PRO A 1 98 ? 4.084 16.608 32.719 1.00 60.59 98 PRO A CA 1
ATOM 719 C C . PRO A 1 98 ? 4.266 18.121 32.932 1.00 60.59 98 PRO A C 1
ATOM 721 O O . PRO A 1 98 ? 3.920 18.901 32.035 1.00 60.59 98 PRO A O 1
ATOM 724 N N . PRO A 1 99 ? 4.747 18.560 34.109 1.00 67.44 99 PRO A N 1
ATOM 725 C CA . PRO A 1 99 ? 4.988 19.974 34.352 1.00 67.44 99 PRO A CA 1
ATOM 726 C C . PRO A 1 99 ? 5.902 20.528 33.249 1.00 67.44 99 PRO A C 1
ATOM 728 O O . PRO A 1 99 ? 6.810 19.817 32.801 1.00 67.44 99 PRO A O 1
ATOM 731 N N . PRO A 1 100 ? 5.661 21.765 32.776 1.00 66.25 100 PRO A N 1
ATOM 732 C CA . PRO A 1 100 ? 6.483 22.354 31.733 1.00 66.25 100 PRO A CA 1
ATOM 733 C C . PRO A 1 100 ? 7.952 22.345 32.183 1.00 66.25 100 PRO A C 1
ATOM 735 O O . PRO A 1 100 ? 8.235 22.666 33.343 1.00 66.25 100 PRO A O 1
ATOM 738 N N . PRO A 1 101 ? 8.896 21.965 31.304 1.00 70.12 101 PRO A N 1
ATOM 739 C CA . PRO A 1 101 ? 10.308 22.040 31.635 1.00 70.12 101 PRO A CA 1
ATOM 740 C C . PRO A 1 101 ? 10.679 23.495 31.969 1.00 70.12 101 PRO A C 1
ATOM 742 O O . PRO A 1 101 ? 10.110 24.420 31.379 1.00 70.12 101 PRO A O 1
ATOM 745 N N . PRO A 1 102 ? 11.621 23.719 32.903 1.00 65.56 102 PRO A N 1
ATOM 746 C CA . PRO A 1 102 ? 12.062 25.061 33.258 1.00 65.56 102 PRO A CA 1
ATOM 747 C C . PRO A 1 102 ? 12.528 25.809 32.005 1.00 65.56 102 PRO A C 1
ATOM 749 O O . PRO A 1 102 ? 13.225 25.248 31.154 1.00 65.56 102 PRO A O 1
ATOM 752 N N . ALA A 1 103 ? 12.106 27.070 31.895 1.00 55.88 103 ALA A N 1
ATOM 753 C CA . ALA A 1 103 ? 12.434 27.952 30.785 1.00 55.88 103 ALA A CA 1
ATOM 754 C C . ALA A 1 103 ? 13.947 27.934 30.519 1.00 55.88 103 ALA A C 1
ATOM 756 O O . ALA A 1 103 ? 14.749 28.275 31.391 1.00 55.88 103 ALA A O 1
ATOM 757 N N . ARG A 1 104 ? 14.339 27.525 29.306 1.00 59.34 104 ARG A N 1
ATOM 758 C CA . ARG A 1 104 ? 15.712 27.717 28.833 1.00 59.34 104 ARG A CA 1
ATOM 759 C C . ARG A 1 104 ? 15.988 29.221 28.760 1.00 59.34 104 ARG A C 1
ATOM 761 O O . ARG A 1 104 ? 15.104 29.961 28.321 1.00 59.34 104 ARG A O 1
ATOM 768 N N . PRO A 1 105 ? 17.184 29.678 29.161 1.00 51.78 105 PRO A N 1
ATOM 769 C CA . PRO A 1 105 ? 17.547 31.075 29.009 1.00 51.78 105 PRO A CA 1
ATOM 770 C C . PRO A 1 105 ? 17.499 31.439 27.522 1.00 51.78 105 PRO A C 1
ATOM 772 O O . PRO A 1 105 ? 18.123 30.787 26.685 1.00 51.78 105 PRO A O 1
ATOM 775 N N . VAL A 1 106 ? 16.718 32.468 27.205 1.00 56.69 106 VAL A N 1
ATOM 776 C CA . VAL A 1 106 ? 16.767 33.169 25.922 1.00 56.69 106 VAL A CA 1
ATOM 777 C C . VAL A 1 106 ? 18.159 33.788 25.823 1.00 56.69 106 VAL A C 1
ATOM 779 O O . VAL A 1 106 ? 18.500 34.659 26.621 1.00 56.69 106 VAL A O 1
ATOM 782 N N . GLY A 1 107 ? 18.979 33.309 24.889 1.00 44.47 107 GLY A N 1
ATOM 783 C CA . GLY A 1 107 ? 20.347 33.788 24.743 1.00 44.47 107 GLY A CA 1
ATOM 784 C C . GLY A 1 107 ? 21.022 33.299 23.468 1.00 44.47 107 GLY A C 1
ATOM 785 O O . GLY A 1 107 ? 21.585 32.211 23.458 1.00 44.47 107 GLY A O 1
ATOM 786 N N . GLY A 1 108 ? 20.995 34.161 22.449 1.00 49.50 108 GLY A N 1
ATOM 787 C CA . GLY A 1 108 ? 21.955 34.208 21.346 1.00 49.50 108 GLY A CA 1
ATOM 788 C C . GLY A 1 108 ? 21.674 33.261 20.185 1.00 49.50 108 GLY A C 1
ATOM 789 O O . GLY A 1 108 ? 21.744 32.046 20.337 1.00 49.50 108 GLY A O 1
ATOM 790 N N . ASP A 1 109 ? 21.433 33.833 19.005 1.00 56.09 109 ASP A N 1
ATOM 791 C CA . ASP A 1 109 ? 21.596 33.131 17.735 1.00 56.09 109 ASP A CA 1
ATOM 792 C C . ASP A 1 109 ? 23.013 32.550 17.683 1.00 56.09 109 ASP A C 1
ATOM 794 O O . ASP A 1 109 ? 23.995 33.269 17.494 1.00 56.09 109 ASP A O 1
ATOM 798 N N . ILE A 1 110 ? 23.131 31.242 17.902 1.00 60.84 110 ILE A N 1
ATOM 799 C CA . ILE A 1 110 ? 24.386 30.529 17.692 1.00 60.84 110 ILE A CA 1
ATOM 800 C C . ILE A 1 110 ? 24.590 30.487 16.182 1.00 60.84 110 ILE A C 1
ATOM 802 O O . ILE A 1 110 ? 24.033 29.642 15.479 1.00 60.84 110 ILE A O 1
ATOM 806 N N . ASN A 1 111 ? 25.364 31.445 15.680 1.00 67.19 111 ASN A N 1
ATOM 807 C CA . ASN A 1 111 ? 25.804 31.465 14.302 1.00 67.19 111 ASN A CA 1
ATOM 808 C C . ASN A 1 111 ? 26.697 30.239 14.077 1.00 67.19 111 ASN A C 1
ATOM 810 O O . ASN A 1 111 ? 27.781 30.113 14.645 1.00 67.19 111 ASN A O 1
ATOM 814 N N . ILE A 1 112 ? 26.209 29.307 13.260 1.00 68.94 112 ILE A N 1
ATOM 815 C CA . ILE A 1 112 ? 26.881 28.040 12.946 1.00 68.94 112 ILE A CA 1
ATOM 816 C C . ILE A 1 112 ? 28.306 28.293 12.416 1.00 68.94 112 ILE A C 1
ATOM 818 O O . ILE A 1 112 ? 29.191 27.470 12.646 1.00 68.94 112 ILE A O 1
ATOM 822 N N . ALA A 1 113 ? 28.545 29.446 11.779 1.00 72.19 113 ALA A N 1
ATOM 823 C CA . ALA A 1 113 ? 29.869 29.860 11.319 1.00 72.19 113 ALA A CA 1
ATOM 824 C C . ALA A 1 113 ? 30.888 29.974 12.469 1.00 72.19 113 ALA A C 1
ATOM 826 O O . ALA A 1 113 ? 31.970 29.397 12.375 1.00 72.19 113 ALA A O 1
ATOM 827 N N . ASP A 1 114 ? 30.516 30.596 13.591 1.00 67.38 114 ASP A N 1
ATOM 828 C CA . ASP A 1 114 ? 31.419 30.782 14.735 1.00 67.38 114 ASP A CA 1
ATOM 829 C C . ASP A 1 114 ? 31.746 29.444 15.423 1.00 67.38 114 ASP A C 1
ATOM 831 O O . ASP A 1 114 ? 32.858 29.222 15.909 1.00 67.38 114 ASP A O 1
ATOM 835 N N . MET A 1 115 ? 30.800 28.498 15.412 1.00 74.44 115 MET A N 1
ATOM 836 C CA . MET A 1 115 ? 31.018 27.150 15.943 1.00 74.44 115 MET A CA 1
ATOM 837 C C . MET A 1 115 ? 31.984 26.337 15.068 1.00 74.44 115 MET A C 1
ATOM 839 O O . MET A 1 115 ? 32.854 25.638 15.594 1.00 74.44 115 MET A O 1
ATOM 843 N N . ILE A 1 116 ? 31.867 26.447 13.740 1.00 76.62 116 ILE A N 1
ATOM 844 C CA . ILE A 1 116 ? 32.770 25.775 12.794 1.00 76.62 116 ILE A CA 1
ATOM 845 C C . ILE A 1 116 ? 34.187 26.349 12.908 1.00 76.62 116 ILE A C 1
ATOM 847 O O . ILE A 1 116 ? 35.152 25.582 12.982 1.00 76.62 116 ILE A O 1
ATOM 851 N N . ASP A 1 117 ? 34.323 27.672 13.003 1.00 75.12 117 ASP A N 1
ATOM 852 C CA . ASP A 1 117 ? 35.628 28.321 13.140 1.00 75.12 117 ASP A CA 1
ATOM 853 C C . ASP A 1 117 ? 36.321 27.943 14.452 1.00 75.12 117 ASP A C 1
ATOM 855 O O . ASP A 1 117 ? 37.523 27.655 14.460 1.00 75.12 117 ASP A O 1
ATOM 859 N N . SER A 1 118 ? 35.568 27.811 15.548 1.00 69.88 118 SER A N 1
ATOM 860 C CA . SER A 1 118 ? 36.120 27.358 16.826 1.00 69.88 118 SER A CA 1
ATOM 861 C C . SER A 1 118 ? 36.600 25.896 16.781 1.00 69.88 118 SER A C 1
ATOM 863 O O . SER A 1 118 ? 37.626 25.563 17.383 1.00 69.88 118 SER A O 1
ATOM 865 N N . MET A 1 119 ? 35.918 25.015 16.036 1.00 74.31 119 MET A N 1
ATOM 866 C CA . MET A 1 119 ? 36.360 23.627 15.830 1.00 74.31 119 MET A CA 1
ATOM 867 C C . MET A 1 119 ? 37.613 23.543 14.948 1.00 74.31 119 MET A C 1
ATOM 869 O O . MET A 1 119 ? 38.533 22.775 15.243 1.00 74.31 119 MET A O 1
ATOM 873 N N . LEU A 1 120 ? 37.687 24.354 13.890 1.00 72.88 120 LEU A N 1
ATOM 874 C CA . LEU A 1 120 ? 38.848 24.404 13.000 1.00 72.88 120 LEU A CA 1
ATOM 875 C C . LEU A 1 120 ? 40.077 25.026 13.679 1.00 72.88 120 LEU A C 1
ATOM 877 O O . LEU A 1 120 ? 41.205 24.595 13.421 1.00 72.88 120 LEU A O 1
ATOM 881 N N . ALA A 1 121 ? 39.885 26.010 14.559 1.00 71.75 121 ALA A N 1
ATOM 882 C CA . ALA A 1 121 ? 40.960 26.598 15.353 1.00 71.75 121 ALA A CA 1
ATOM 883 C C . ALA A 1 121 ? 41.557 25.582 16.345 1.00 71.75 121 ALA A C 1
ATOM 885 O O . ALA A 1 121 ? 42.780 25.432 16.411 1.00 71.75 121 ALA A O 1
ATOM 886 N N . GLY A 1 122 ? 40.711 24.812 17.042 1.00 62.81 122 GLY A N 1
ATOM 887 C CA . GLY A 1 122 ? 41.155 23.762 17.967 1.00 62.81 122 GLY A CA 1
ATOM 888 C C . GLY A 1 122 ? 41.930 22.627 17.285 1.00 62.81 122 GLY A C 1
ATOM 889 O O . GLY A 1 122 ? 42.927 22.142 17.819 1.00 62.81 122 GLY A O 1
ATOM 890 N N . GLN A 1 123 ? 41.540 22.245 16.063 1.00 60.12 123 GLN A N 1
ATOM 891 C CA . GLN A 1 123 ? 42.245 21.206 15.301 1.00 60.12 123 GLN A CA 1
ATOM 892 C C . GLN A 1 123 ? 43.618 21.648 14.776 1.00 60.12 123 GLN A C 1
ATOM 894 O O . GLN A 1 123 ? 44.502 20.807 14.602 1.00 60.12 123 GLN A O 1
ATOM 899 N N . ARG A 1 124 ? 43.832 22.950 14.543 1.00 57.41 124 ARG A N 1
ATOM 900 C CA . ARG A 1 124 ? 45.152 23.474 14.152 1.00 57.41 124 ARG A CA 1
ATOM 901 C C . ARG A 1 124 ? 46.132 23.491 15.322 1.00 57.41 124 ARG A C 1
ATOM 903 O O . ARG A 1 124 ? 47.281 23.110 15.129 1.00 57.41 124 ARG A O 1
ATOM 910 N N . ALA A 1 125 ? 45.675 23.844 16.524 1.00 55.72 125 ALA A N 1
ATOM 911 C CA . ALA A 1 125 ? 46.512 23.842 17.726 1.00 55.72 125 ALA A CA 1
ATOM 912 C C . ALA A 1 125 ? 46.964 22.426 18.141 1.00 55.72 125 ALA A C 1
ATOM 914 O O . ALA A 1 125 ? 48.068 22.252 18.647 1.00 55.72 125 ALA A O 1
ATOM 915 N N . ALA A 1 126 ? 46.146 21.403 17.873 1.00 55.81 126 ALA A N 1
ATOM 916 C CA . ALA A 1 126 ? 46.461 20.007 18.188 1.00 55.81 126 ALA A CA 1
ATOM 917 C C . ALA A 1 126 ? 47.444 19.334 17.206 1.00 55.81 126 ALA A C 1
ATOM 919 O O . ALA A 1 126 ? 47.936 18.248 17.493 1.00 55.81 126 ALA A O 1
ATOM 920 N N . ARG A 1 127 ? 47.725 19.942 16.043 1.00 53.50 127 ARG A N 1
ATOM 921 C CA . ARG A 1 127 ? 48.628 19.381 15.016 1.00 53.50 127 ARG A CA 1
ATOM 922 C C . ARG A 1 127 ? 50.067 19.888 15.086 1.00 53.50 127 ARG A C 1
ATOM 924 O O . ARG A 1 127 ? 50.896 19.421 14.313 1.00 53.50 127 ARG A O 1
ATOM 931 N N . THR A 1 128 ? 50.356 20.842 15.964 1.00 55.59 128 THR A N 1
ATOM 932 C CA . THR A 1 128 ? 51.702 21.406 16.150 1.00 55.59 128 THR A CA 1
ATOM 933 C C . THR A 1 128 ? 52.328 21.025 17.495 1.00 55.59 128 THR A C 1
ATOM 935 O O . THR A 1 128 ? 53.269 21.686 17.925 1.00 55.59 128 THR A O 1
ATOM 938 N N . SER A 1 129 ? 51.810 19.979 18.150 1.00 47.41 129 SER A N 1
ATOM 939 C CA . SER A 1 129 ? 52.446 19.299 19.286 1.00 47.41 129 SER A CA 1
ATOM 940 C C . SER A 1 129 ? 53.007 17.950 18.864 1.00 47.41 129 SER A C 1
ATOM 942 O O . SER A 1 129 ? 52.424 17.329 17.950 1.00 47.41 129 SER A O 1
#

Organism: NCBI:txid2862869

Radius of gyration: 26.75 Å; chains: 1; bounding box: 68×59×51 Å

Foldseek 3Di:
DDPPDPPPPQLCPQLLVLLLVLVVCVVVVNNVVSVVSCVPRNVVSVVSSVVVPDDVVNVVVSSVVVVVVVVVVVVVVVVVVVVDDPDPPPPPPPPPPDPDDPDDDPDDDPPVVVVVVVVVVVVVVVVVD